Protein AF-A0A1Q4DHA5-F1 (afdb_monomer_lite)

Sequence (96 aa):
MLALLCEAPAVAAAAHRSVARSSRALIGIAAAVLLAGCNTVPNAPLAGADPADAAAPVSAVRSSAVTAGYLSLRPAVPASWRQQNERVTPRPNSER

Foldseek 3Di:
DDPPDPPPPVVVVVVVVVVVVVVVVVVVVVVCVVCVVVDDDPPDPDPADDPPDPPGDDDDDDDDPPPDPDDPDDDDDDDDPVVVCVVVDDDPDPDD

Radius of gyration: 35.32 Å; chains: 1; bounding box: 82×33×87 Å

Structure (mmCIF, N/CA/C/O backbone):
data_AF-A0A1Q4DHA5-F1
#
_entry.id   AF-A0A1Q4DHA5-F1
#
loop_
_atom_site.group_PDB
_atom_site.id
_atom_site.type_symbol
_atom_site.label_atom_id
_atom_site.label_alt_id
_atom_site.label_comp_id
_atom_site.label_asym_id
_atom_site.label_entity_id
_atom_site.label_seq_id
_atom_site.pdbx_PDB_ins_code
_atom_site.Cartn_x
_atom_site.Cartn_y
_atom_site.Cartn_z
_atom_site.occupancy
_atom_site.B_iso_or_equiv
_atom_site.auth_seq_id
_atom_site.auth_comp_id
_atom_site.auth_asym_id
_atom_site.auth_atom_id
_atom_site.pdbx_PDB_model_num
ATOM 1 N N . MET A 1 1 ? 55.580 3.361 -61.641 1.00 44.38 1 MET A N 1
ATOM 2 C CA . MET A 1 1 ? 55.420 4.284 -60.497 1.00 44.38 1 MET A CA 1
ATOM 3 C C . MET A 1 1 ? 53.958 4.720 -60.466 1.00 44.38 1 MET A C 1
ATOM 5 O O . MET A 1 1 ? 53.503 5.196 -61.491 1.00 44.38 1 MET A O 1
ATOM 9 N N . LEU A 1 2 ? 53.263 4.508 -59.338 1.00 48.88 2 LEU A N 1
ATOM 10 C CA . LEU A 1 2 ? 51.840 4.794 -59.037 1.00 48.88 2 LEU A CA 1
ATOM 11 C C . LEU A 1 2 ? 50.780 3.729 -59.399 1.00 48.88 2 LEU A C 1
ATOM 13 O O . LEU A 1 2 ? 49.992 3.892 -60.319 1.00 48.88 2 LEU A O 1
ATOM 17 N N . ALA A 1 3 ? 50.688 2.694 -58.560 1.00 50.28 3 ALA A N 1
ATOM 18 C CA . ALA A 1 3 ? 49.463 1.916 -58.336 1.00 50.28 3 ALA A CA 1
ATOM 19 C C . ALA A 1 3 ? 49.307 1.648 -56.824 1.00 50.28 3 ALA A C 1
ATOM 21 O O . ALA A 1 3 ? 49.372 0.508 -56.382 1.00 50.28 3 ALA A O 1
ATOM 22 N N . LEU A 1 4 ? 49.216 2.708 -56.007 1.00 55.34 4 LEU A N 1
ATOM 23 C CA . LEU A 1 4 ? 49.236 2.571 -54.538 1.00 55.34 4 LEU A CA 1
ATOM 24 C C . LEU A 1 4 ? 48.240 3.462 -53.774 1.00 55.34 4 LEU A C 1
ATOM 26 O O . LEU A 1 4 ? 48.443 3.732 -52.598 1.00 55.34 4 LEU A O 1
ATOM 30 N N . LEU A 1 5 ? 47.155 3.920 -54.410 1.00 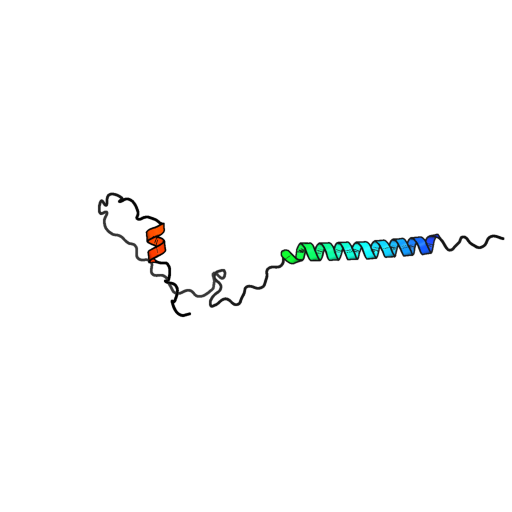54.88 5 LEU A N 1
ATOM 31 C CA . LEU A 1 5 ? 46.161 4.787 -53.745 1.00 54.88 5 LEU A CA 1
ATOM 32 C C . LEU A 1 5 ? 44.710 4.269 -53.786 1.00 54.88 5 LEU A C 1
ATOM 34 O O . LEU A 1 5 ? 43.814 4.953 -53.301 1.00 54.88 5 LEU A O 1
ATOM 38 N N . CYS A 1 6 ? 44.448 3.058 -54.291 1.00 51.03 6 CYS A N 1
ATOM 39 C CA . CYS A 1 6 ? 43.080 2.525 -54.413 1.00 51.03 6 CYS A CA 1
ATOM 40 C C . CYS A 1 6 ? 42.592 1.716 -53.189 1.00 51.03 6 CYS A C 1
ATOM 42 O O . CYS A 1 6 ? 41.641 0.962 -53.295 1.00 51.03 6 CYS A O 1
ATOM 44 N N . GLU A 1 7 ? 43.205 1.864 -52.012 1.00 50.47 7 GLU A N 1
ATOM 45 C CA . GLU A 1 7 ? 42.829 1.086 -50.809 1.00 50.47 7 GLU A CA 1
ATOM 46 C C . GLU A 1 7 ? 42.363 1.975 -49.638 1.00 50.47 7 GLU A C 1
ATOM 48 O O . GLU A 1 7 ? 41.995 1.494 -48.572 1.00 50.47 7 GLU A O 1
ATOM 53 N N . ALA A 1 8 ? 42.348 3.300 -49.804 1.00 57.62 8 ALA A N 1
ATOM 54 C CA . ALA A 1 8 ? 42.006 4.221 -48.718 1.00 57.62 8 ALA A CA 1
ATOM 55 C C . ALA A 1 8 ? 40.496 4.310 -48.376 1.00 57.62 8 ALA A C 1
ATOM 57 O O . ALA A 1 8 ? 40.156 4.294 -47.187 1.00 57.62 8 ALA A O 1
ATOM 58 N N . PRO A 1 9 ? 39.553 4.394 -49.342 1.00 60.66 9 PRO A N 1
ATOM 59 C CA . PRO A 1 9 ? 38.160 4.711 -49.013 1.00 60.66 9 PRO A CA 1
ATOM 60 C C . PRO A 1 9 ? 37.403 3.523 -48.401 1.00 60.66 9 PRO A C 1
ATOM 62 O O . PRO A 1 9 ? 36.543 3.719 -47.542 1.00 60.66 9 PRO A O 1
ATOM 65 N N . ALA A 1 10 ? 37.731 2.288 -48.796 1.00 60.12 10 ALA A N 1
ATOM 66 C CA . ALA A 1 10 ? 37.090 1.081 -48.275 1.00 60.12 10 ALA A CA 1
ATOM 67 C C . ALA A 1 10 ? 37.476 0.815 -46.811 1.00 60.12 10 ALA A C 1
ATOM 69 O O . ALA A 1 10 ? 36.604 0.525 -45.987 1.00 60.12 10 ALA A O 1
ATOM 70 N N . VAL A 1 11 ? 38.758 0.993 -46.471 1.00 63.38 11 VAL A N 1
ATOM 71 C CA . VAL A 1 11 ? 39.276 0.854 -45.102 1.00 63.38 11 VAL A CA 1
ATOM 72 C C . VAL A 1 11 ? 38.714 1.952 -44.196 1.00 63.38 11 VAL A C 1
ATOM 74 O O . VAL A 1 11 ? 38.242 1.652 -43.099 1.00 63.38 11 VAL A O 1
ATOM 77 N N . ALA A 1 12 ? 38.646 3.200 -44.674 1.00 67.31 12 ALA A N 1
ATOM 78 C CA . ALA A 1 12 ? 37.997 4.290 -43.946 1.00 67.31 12 ALA A CA 1
ATOM 79 C C . ALA A 1 12 ? 36.503 4.005 -43.711 1.00 67.31 12 ALA A C 1
ATOM 81 O O . ALA A 1 12 ? 36.023 4.084 -42.582 1.00 67.31 12 ALA A O 1
ATOM 82 N N . ALA A 1 13 ? 35.754 3.584 -44.735 1.00 66.75 13 ALA A N 1
ATOM 83 C CA . ALA A 1 13 ? 34.335 3.257 -44.595 1.00 66.75 13 ALA A CA 1
ATOM 84 C C . ALA A 1 13 ? 34.081 2.044 -43.677 1.00 66.75 13 ALA A C 1
ATOM 86 O O . ALA A 1 13 ? 33.063 1.994 -42.980 1.00 66.75 13 ALA A O 1
ATOM 87 N N . ALA A 1 14 ? 34.979 1.056 -43.662 1.00 67.69 14 ALA A N 1
ATOM 88 C CA . ALA A 1 14 ? 34.934 -0.068 -42.728 1.00 67.69 14 ALA A CA 1
ATOM 89 C C . ALA A 1 14 ? 35.227 0.382 -41.286 1.00 67.69 14 ALA A C 1
ATOM 91 O O . ALA A 1 14 ? 34.499 -0.007 -40.370 1.00 67.69 14 ALA A O 1
ATOM 92 N N . ALA A 1 15 ? 36.211 1.264 -41.090 1.00 71.31 15 ALA A N 1
ATOM 93 C CA . ALA A 1 15 ? 36.525 1.867 -39.797 1.00 71.31 15 ALA A CA 1
ATOM 94 C C . ALA A 1 15 ? 35.364 2.729 -39.272 1.00 71.31 15 ALA A C 1
ATOM 96 O O . ALA A 1 15 ? 34.938 2.543 -38.135 1.00 71.31 15 ALA A O 1
ATOM 97 N N . HIS A 1 16 ? 34.759 3.580 -40.108 1.00 69.44 16 HIS A N 1
ATOM 98 C CA . HIS A 1 16 ? 33.574 4.367 -39.744 1.00 69.44 16 HIS A CA 1
ATOM 99 C C . HIS A 1 16 ? 32.378 3.479 -39.379 1.00 69.44 16 HIS A C 1
ATOM 101 O O . HIS A 1 16 ? 31.692 3.746 -38.392 1.00 69.44 16 HIS A O 1
ATOM 107 N N . ARG A 1 17 ? 32.144 2.386 -40.120 1.00 73.81 17 ARG A N 1
ATOM 108 C CA . ARG A 1 17 ? 31.105 1.396 -39.782 1.00 73.81 17 ARG A CA 1
ATOM 109 C C . ARG A 1 17 ? 31.400 0.659 -38.478 1.00 73.81 17 ARG A C 1
ATOM 111 O O . ARG A 1 17 ? 30.468 0.361 -37.736 1.00 73.81 17 ARG A O 1
ATOM 118 N N . SER A 1 18 ? 32.667 0.359 -38.202 1.00 75.31 18 SER A N 1
ATOM 119 C CA . SER A 1 18 ? 33.105 -0.262 -36.950 1.00 75.31 18 SER A CA 1
ATOM 120 C C . SER A 1 18 ? 32.887 0.674 -35.760 1.00 75.31 18 SER A C 1
ATOM 122 O O . SER A 1 18 ? 32.182 0.313 -34.823 1.00 75.31 18 SER A O 1
ATOM 124 N N . VAL A 1 19 ? 33.360 1.920 -35.851 1.00 77.62 19 VAL A N 1
ATOM 125 C CA . VAL A 1 19 ? 33.179 2.957 -34.823 1.00 77.62 19 VAL A CA 1
ATOM 126 C C . VAL A 1 19 ? 31.697 3.244 -34.574 1.00 77.62 19 VAL A C 1
ATOM 128 O O . VAL A 1 19 ? 31.278 3.303 -33.422 1.00 77.62 19 VAL A O 1
ATOM 131 N N . ALA A 1 20 ? 30.881 3.347 -35.628 1.00 78.88 20 ALA A N 1
ATOM 132 C CA . ALA A 1 20 ? 29.437 3.544 -35.499 1.00 78.88 20 ALA A CA 1
ATOM 133 C C . ALA A 1 20 ? 28.718 2.340 -34.862 1.00 78.88 20 ALA A C 1
ATOM 135 O O . ALA A 1 20 ? 27.714 2.508 -34.172 1.00 78.88 20 ALA A O 1
ATOM 136 N N . ARG A 1 21 ? 29.203 1.113 -35.086 1.00 82.50 21 ARG A N 1
ATOM 137 C CA . ARG A 1 21 ? 28.658 -0.091 -34.442 1.00 82.50 21 ARG A CA 1
ATOM 138 C C . ARG A 1 21 ? 29.034 -0.139 -32.962 1.00 82.50 21 ARG A C 1
ATOM 140 O O . ARG A 1 21 ? 28.169 -0.411 -32.133 1.00 82.50 21 ARG A O 1
ATOM 147 N N . SER A 1 22 ? 30.282 0.181 -32.636 1.00 82.69 22 SER A N 1
ATOM 148 C CA . SER A 1 22 ? 30.771 0.242 -31.257 1.00 82.69 22 SER A CA 1
ATOM 149 C C . SER A 1 22 ? 30.091 1.352 -30.455 1.00 82.69 22 SER A C 1
ATOM 151 O O . SER A 1 22 ? 29.689 1.120 -29.319 1.00 82.69 22 SER A O 1
ATOM 153 N N . SER A 1 23 ? 29.874 2.533 -31.043 1.00 86.31 23 SER A N 1
ATOM 154 C CA . SER A 1 23 ? 29.170 3.629 -30.367 1.00 86.31 23 SER A CA 1
ATOM 155 C C . SER A 1 23 ? 27.704 3.295 -30.092 1.00 86.31 23 SER A C 1
ATOM 157 O O . SER A 1 23 ? 27.220 3.552 -28.994 1.00 86.31 23 SER A O 1
ATOM 159 N N . ARG A 1 24 ? 27.008 2.640 -31.030 1.00 91.56 24 ARG A N 1
ATOM 160 C CA . ARG A 1 24 ? 25.644 2.131 -30.804 1.00 91.56 24 ARG A CA 1
ATOM 161 C C . ARG A 1 24 ? 25.590 1.109 -29.670 1.00 91.56 24 ARG A C 1
ATOM 163 O O . ARG A 1 24 ? 24.666 1.164 -28.866 1.00 91.56 24 ARG A O 1
ATOM 170 N N . ALA A 1 25 ? 26.573 0.211 -29.586 1.00 92.50 25 ALA A N 1
ATOM 171 C CA . ALA A 1 25 ? 26.657 -0.757 -28.496 1.00 92.50 25 ALA A CA 1
ATOM 172 C C . ALA A 1 25 ? 26.868 -0.065 -27.139 1.00 92.50 25 ALA A C 1
ATOM 174 O O . ALA A 1 25 ? 26.159 -0.371 -26.185 1.00 92.50 25 ALA A O 1
ATOM 175 N N . LEU A 1 26 ? 27.773 0.917 -27.064 1.00 94.50 26 LEU A N 1
ATOM 176 C CA . LEU A 1 26 ? 28.015 1.694 -25.843 1.00 94.50 26 LEU A CA 1
ATOM 177 C C . LEU A 1 26 ? 26.785 2.498 -25.407 1.00 94.50 26 LEU A C 1
ATOM 179 O O . LEU A 1 26 ? 26.450 2.499 -24.226 1.00 94.50 26 LEU A O 1
ATOM 183 N N . ILE A 1 27 ? 26.082 3.132 -26.349 1.00 94.94 27 ILE A N 1
ATOM 184 C CA . ILE A 1 27 ? 24.822 3.838 -26.075 1.00 94.94 27 ILE A CA 1
ATOM 185 C C . ILE A 1 27 ? 23.762 2.856 -25.563 1.00 94.94 27 ILE A C 1
ATOM 187 O O . ILE A 1 27 ? 23.076 3.155 -24.589 1.00 94.94 27 ILE A O 1
ATOM 191 N N . GLY A 1 28 ? 23.651 1.674 -26.176 1.00 94.81 28 GLY A N 1
ATOM 192 C CA . GLY A 1 28 ? 22.732 0.627 -25.732 1.00 94.81 28 GLY A CA 1
ATOM 193 C C . GLY A 1 28 ? 23.026 0.145 -24.309 1.00 94.81 28 GLY A C 1
ATOM 194 O O . GLY A 1 28 ? 22.106 0.028 -23.504 1.00 94.81 28 GLY A O 1
ATOM 195 N N . ILE A 1 29 ? 24.302 -0.068 -23.972 1.00 94.94 29 ILE A N 1
ATOM 196 C CA . ILE A 1 29 ? 24.726 -0.452 -22.617 1.00 94.94 29 ILE A CA 1
ATOM 197 C C . ILE A 1 29 ? 24.429 0.673 -21.619 1.00 94.94 29 ILE A C 1
ATOM 199 O O . 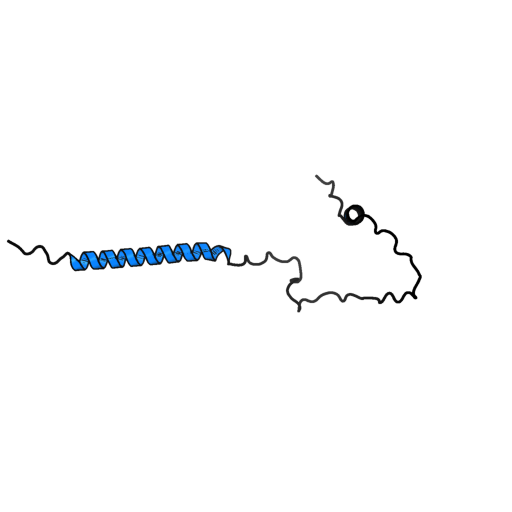ILE A 1 29 ? 23.855 0.412 -20.566 1.00 94.94 29 ILE A O 1
ATOM 203 N N . ALA A 1 30 ? 24.765 1.922 -21.948 1.00 93.94 30 ALA A N 1
ATOM 204 C CA . ALA A 1 30 ? 24.497 3.068 -21.081 1.00 93.94 30 ALA A CA 1
ATOM 205 C C . ALA A 1 30 ? 22.993 3.241 -20.818 1.00 93.94 30 ALA A C 1
ATOM 207 O O . ALA A 1 30 ? 22.586 3.421 -19.672 1.00 93.94 30 ALA A O 1
ATOM 208 N N . ALA A 1 31 ? 22.160 3.113 -21.854 1.00 92.94 31 ALA A N 1
ATOM 209 C CA . ALA A 1 31 ? 20.711 3.123 -21.706 1.00 92.94 31 ALA A CA 1
ATOM 210 C C . ALA A 1 31 ? 20.235 1.968 -20.812 1.00 92.94 31 ALA A C 1
ATOM 212 O O . ALA A 1 31 ? 19.491 2.202 -19.867 1.00 92.94 31 ALA A O 1
ATOM 213 N N . ALA A 1 32 ? 20.708 0.739 -21.036 1.00 91.81 32 ALA A N 1
ATOM 214 C CA . ALA A 1 32 ? 20.333 -0.406 -20.208 1.00 91.81 32 ALA A CA 1
ATOM 215 C C . ALA A 1 32 ? 20.695 -0.205 -18.726 1.00 91.81 32 ALA A C 1
ATOM 217 O O . ALA A 1 32 ? 19.885 -0.522 -17.861 1.00 91.81 32 ALA A O 1
ATOM 218 N N . VAL A 1 33 ? 21.866 0.369 -18.424 1.00 91.56 33 VAL A N 1
ATOM 219 C CA . VAL A 1 33 ? 22.278 0.688 -17.045 1.00 91.56 33 VAL A CA 1
ATOM 220 C C . VAL A 1 33 ? 21.381 1.762 -16.427 1.00 91.56 33 VAL A C 1
ATOM 222 O O . VAL A 1 33 ? 20.949 1.606 -15.288 1.00 91.56 33 VAL A O 1
ATOM 225 N N . LEU A 1 34 ? 21.058 2.824 -17.171 1.00 90.50 34 LEU A N 1
ATOM 226 C CA . LEU A 1 34 ? 20.165 3.885 -16.692 1.00 90.50 34 LEU A CA 1
ATOM 227 C C . LEU A 1 34 ? 18.739 3.370 -16.436 1.00 90.50 34 LEU A C 1
ATOM 229 O O . LEU A 1 34 ? 18.117 3.761 -15.452 1.00 90.50 34 LEU A O 1
ATOM 233 N N . LEU A 1 35 ? 18.234 2.471 -17.286 1.00 89.50 35 LEU A N 1
ATOM 234 C CA . LEU A 1 35 ? 16.908 1.863 -17.140 1.00 89.50 35 LEU A CA 1
ATOM 235 C C . LEU A 1 35 ? 16.869 0.684 -16.154 1.00 89.50 35 LEU A C 1
ATOM 237 O O . LEU A 1 35 ? 15.781 0.288 -15.737 1.00 89.50 35 LEU A O 1
ATOM 241 N N . ALA A 1 36 ? 18.011 0.120 -15.749 1.00 85.12 36 ALA A N 1
ATOM 242 C CA . ALA A 1 36 ? 18.049 -1.023 -14.835 1.00 85.12 36 ALA A CA 1
ATOM 243 C C . ALA A 1 36 ? 17.382 -0.710 -13.483 1.00 85.12 36 ALA A C 1
ATOM 245 O O . ALA A 1 36 ? 16.708 -1.571 -12.925 1.00 85.12 36 ALA A O 1
ATOM 246 N N . GLY A 1 37 ? 17.501 0.531 -12.998 1.00 79.38 37 GLY A N 1
ATOM 247 C CA . GLY A 1 37 ? 16.842 0.993 -11.770 1.00 79.38 37 GLY A CA 1
ATOM 248 C C . GLY A 1 37 ? 15.333 1.235 -11.901 1.00 79.38 37 GLY A C 1
ATOM 249 O O . GLY A 1 37 ? 14.660 1.408 -10.890 1.00 79.38 37 GLY A O 1
ATOM 250 N N . CYS A 1 38 ? 14.790 1.243 -13.122 1.00 81.94 38 CYS A N 1
ATOM 251 C CA . CYS A 1 38 ? 13.353 1.380 -13.365 1.00 81.94 38 CYS A CA 1
ATOM 252 C C . CYS A 1 38 ? 12.617 0.033 -13.350 1.00 81.94 38 CYS A C 1
ATOM 254 O O . CYS A 1 38 ? 11.388 0.021 -13.387 1.00 81.94 38 CYS A O 1
ATOM 256 N N . ASN A 1 39 ? 13.335 -1.095 -13.301 1.00 77.50 39 ASN A N 1
ATOM 257 C CA . ASN A 1 39 ? 12.697 -2.385 -13.077 1.00 77.50 39 ASN A CA 1
ATOM 258 C C . ASN A 1 39 ? 12.280 -2.502 -11.611 1.00 77.50 39 ASN A C 1
ATOM 260 O O . ASN A 1 39 ? 13.093 -2.366 -10.697 1.00 77.50 39 ASN A O 1
ATOM 264 N N . THR A 1 40 ? 11.002 -2.791 -11.388 1.00 72.38 40 THR A N 1
ATOM 265 C CA . THR A 1 40 ? 10.497 -3.167 -10.071 1.00 72.38 40 THR A CA 1
ATOM 266 C C . THR A 1 40 ? 11.087 -4.517 -9.685 1.00 72.38 40 THR A C 1
ATOM 268 O O . THR A 1 40 ? 10.909 -5.502 -10.404 1.00 72.38 40 THR A O 1
ATOM 271 N N . VAL A 1 41 ? 11.780 -4.573 -8.546 1.00 74.81 41 VAL A N 1
ATOM 272 C CA . VAL A 1 41 ? 12.131 -5.846 -7.905 1.00 74.81 41 VAL A CA 1
ATOM 273 C C . VAL A 1 41 ? 10.825 -6.626 -7.702 1.00 74.81 41 VAL A C 1
ATOM 275 O O . VAL A 1 41 ? 9.856 -6.024 -7.231 1.00 74.81 41 VAL A O 1
ATOM 278 N N . PRO A 1 42 ? 10.748 -7.923 -8.063 1.00 70.94 42 PRO A N 1
ATOM 279 C CA . PRO A 1 42 ? 9.589 -8.738 -7.723 1.00 70.94 42 PRO A CA 1
ATOM 280 C C . PRO A 1 42 ? 9.311 -8.599 -6.228 1.00 70.94 42 PRO A C 1
ATOM 282 O O . PRO A 1 42 ? 10.242 -8.713 -5.427 1.00 70.94 42 PRO A O 1
ATOM 285 N N . ASN A 1 43 ? 8.059 -8.314 -5.859 1.00 70.00 43 ASN A N 1
ATOM 286 C CA . ASN A 1 43 ? 7.685 -8.182 -4.455 1.00 70.00 43 ASN A CA 1
ATOM 287 C C . ASN A 1 43 ? 8.204 -9.405 -3.690 1.00 70.00 43 ASN A C 1
ATOM 289 O O . ASN A 1 43 ? 8.027 -10.543 -4.137 1.00 70.00 43 ASN A O 1
ATOM 293 N N . ALA A 1 44 ? 8.876 -9.169 -2.558 1.00 77.75 44 ALA A N 1
ATOM 294 C CA . ALA A 1 44 ? 9.239 -10.254 -1.657 1.00 77.75 44 ALA A CA 1
ATOM 295 C C . ALA A 1 44 ? 7.976 -11.083 -1.356 1.00 77.75 44 ALA A C 1
ATOM 297 O O . ALA A 1 44 ? 6.891 -10.494 -1.300 1.00 77.75 44 ALA A O 1
ATOM 298 N N . PRO A 1 45 ? 8.085 -12.413 -1.172 1.00 78.12 45 PRO A N 1
ATOM 299 C CA . PRO A 1 45 ? 6.931 -13.242 -0.856 1.00 78.12 45 PRO A CA 1
ATOM 300 C C . PRO A 1 45 ? 6.160 -12.627 0.312 1.00 78.12 45 PRO A C 1
ATOM 302 O O . PRO A 1 45 ? 6.686 -12.496 1.419 1.00 78.12 45 PRO A O 1
ATOM 305 N N . LEU A 1 46 ? 4.936 -12.186 0.038 1.00 77.31 46 LEU A N 1
ATOM 306 C CA . LEU A 1 46 ? 4.080 -11.578 1.041 1.00 77.31 46 LEU A CA 1
ATOM 307 C C . LEU A 1 46 ? 3.641 -12.672 2.015 1.00 77.31 46 LEU A C 1
ATOM 309 O O . LEU A 1 46 ? 3.226 -13.760 1.611 1.00 77.31 46 LEU A O 1
ATOM 313 N N . ALA A 1 47 ? 3.728 -12.387 3.312 1.00 79.56 47 ALA A N 1
ATOM 314 C CA . ALA A 1 47 ? 3.168 -13.246 4.346 1.00 79.56 47 ALA A CA 1
ATOM 315 C C . ALA A 1 47 ? 1.640 -13.057 4.388 1.00 79.56 47 ALA A C 1
ATOM 317 O O . ALA A 1 47 ? 1.110 -12.425 5.298 1.00 79.56 47 ALA A O 1
ATOM 318 N N . GLY A 1 48 ? 0.939 -13.554 3.366 1.00 78.88 48 GLY A N 1
ATOM 319 C CA . GLY A 1 48 ? -0.516 -13.453 3.239 1.00 78.88 48 GLY A CA 1
ATOM 320 C C . GLY A 1 48 ? -0.977 -12.810 1.932 1.00 78.88 48 GLY A C 1
ATOM 321 O O . GLY A 1 48 ? -0.229 -12.734 0.961 1.00 78.88 48 GLY A O 1
ATOM 322 N N . ALA A 1 49 ? -2.244 -12.392 1.916 1.00 84.00 49 ALA A N 1
ATOM 323 C CA . ALA A 1 49 ? -2.867 -11.705 0.789 1.00 84.00 49 ALA A CA 1
ATOM 324 C C . ALA A 1 49 ? -2.125 -10.410 0.422 1.00 84.00 49 ALA A C 1
ATOM 326 O O . ALA A 1 49 ? -1.663 -9.690 1.309 1.00 84.00 49 ALA A O 1
ATOM 327 N N . ASP A 1 50 ? -2.050 -10.109 -0.876 1.00 82.94 50 ASP A N 1
ATOM 328 C CA . ASP A 1 50 ? -1.455 -8.868 -1.366 1.00 82.94 50 ASP A CA 1
ATOM 329 C C . ASP A 1 50 ? -2.307 -7.662 -0.943 1.00 82.94 50 ASP A C 1
ATOM 331 O O . ASP A 1 50 ? -3.469 -7.578 -1.340 1.00 82.94 50 ASP A O 1
ATOM 335 N N . PRO A 1 51 ? -1.765 -6.708 -0.160 1.00 82.25 51 PRO A N 1
ATOM 336 C CA . PRO A 1 51 ? -2.496 -5.503 0.221 1.00 82.25 51 PRO A CA 1
ATOM 337 C C . PRO A 1 51 ? -2.929 -4.640 -0.972 1.00 82.25 51 PRO A C 1
ATOM 339 O O . PRO A 1 51 ? -3.843 -3.828 -0.827 1.00 82.25 51 PRO A O 1
ATOM 342 N N . ALA A 1 52 ? -2.261 -4.770 -2.123 1.00 85.19 52 ALA A N 1
ATOM 343 C CA . ALA A 1 52 ? -2.615 -4.062 -3.349 1.00 85.19 52 ALA A CA 1
ATOM 344 C C . ALA A 1 52 ? -3.721 -4.769 -4.156 1.00 85.19 52 ALA A C 1
ATOM 346 O O . ALA A 1 52 ? -4.310 -4.152 -5.047 1.00 85.19 52 ALA A O 1
ATOM 347 N N . ASP A 1 53 ? -4.026 -6.033 -3.849 1.00 88.56 53 ASP A N 1
ATOM 348 C CA . ASP A 1 53 ? -5.090 -6.789 -4.503 1.00 88.56 53 ASP A CA 1
ATOM 349 C C . ASP A 1 53 ? -6.439 -6.532 -3.817 1.00 88.56 53 ASP A C 1
ATOM 351 O O . ASP A 1 53 ? -6.755 -7.076 -2.759 1.00 88.56 53 ASP A O 1
ATOM 355 N N . ALA A 1 54 ? -7.279 -5.715 -4.454 1.00 85.94 54 ALA A N 1
ATOM 356 C CA . ALA A 1 54 ? -8.624 -5.417 -3.965 1.00 85.94 54 ALA A CA 1
ATOM 357 C C . ALA A 1 54 ? -9.581 -6.624 -4.016 1.00 85.94 54 ALA A C 1
ATOM 359 O O . ALA A 1 54 ? -10.632 -6.591 -3.373 1.00 85.94 54 ALA A O 1
ATOM 360 N N . ALA A 1 55 ? -9.250 -7.665 -4.786 1.00 90.31 55 ALA A N 1
ATOM 361 C CA . ALA A 1 55 ? -10.020 -8.902 -4.840 1.00 90.31 55 ALA A CA 1
ATOM 362 C C . ALA A 1 55 ? -9.573 -9.917 -3.776 1.00 90.31 55 ALA A C 1
ATOM 364 O O . ALA A 1 55 ? -10.235 -10.946 -3.602 1.00 90.31 55 ALA A O 1
ATOM 365 N N . ALA A 1 56 ? -8.485 -9.642 -3.050 1.00 90.94 56 ALA A N 1
ATOM 366 C CA . ALA A 1 56 ? -8.009 -10.547 -2.027 1.00 90.94 56 ALA A CA 1
ATOM 367 C C . ALA A 1 56 ? -9.040 -10.681 -0.887 1.00 90.94 56 ALA A C 1
ATOM 369 O O . ALA A 1 56 ? -9.575 -9.681 -0.395 1.00 90.94 56 ALA A O 1
ATOM 370 N N . PRO A 1 57 ? -9.341 -11.912 -0.434 1.00 84.31 57 PRO A N 1
ATOM 371 C CA . PRO A 1 57 ? -10.340 -12.131 0.600 1.00 84.31 57 PRO A CA 1
ATOM 372 C C . PRO A 1 57 ? -9.858 -11.565 1.940 1.00 84.31 57 PRO A C 1
ATOM 374 O O . PRO A 1 57 ? -8.851 -12.004 2.494 1.00 84.31 57 PRO A O 1
ATOM 377 N N . VAL A 1 58 ? -10.617 -10.618 2.491 1.00 84.06 58 VAL A N 1
ATOM 378 C CA . VAL A 1 58 ? -10.391 -10.037 3.821 1.00 84.06 58 VAL A CA 1
ATOM 379 C C . VAL A 1 58 ? -11.518 -10.426 4.773 1.00 84.06 58 VAL A C 1
ATOM 381 O O . VAL A 1 58 ? -12.665 -10.622 4.366 1.00 84.06 58 VAL A O 1
ATOM 384 N N . SER A 1 59 ? -11.217 -10.531 6.068 1.00 85.19 59 SER A N 1
ATOM 385 C CA . SER A 1 59 ? -12.259 -10.744 7.075 1.00 85.19 59 SER A CA 1
ATOM 386 C C . SER A 1 59 ? -13.185 -9.529 7.143 1.00 85.19 59 SER A C 1
ATOM 388 O O . SER A 1 59 ? -12.709 -8.396 7.212 1.00 85.19 59 SER A O 1
ATOM 390 N N . ALA A 1 60 ? -14.497 -9.756 7.196 1.00 85.38 60 ALA A N 1
ATOM 391 C CA . ALA A 1 60 ? -15.471 -8.677 7.308 1.00 85.38 60 ALA A CA 1
ATOM 392 C C . ALA A 1 60 ? -15.262 -7.859 8.597 1.00 85.38 60 ALA A C 1
ATOM 394 O O . ALA A 1 60 ? -15.334 -8.391 9.708 1.00 85.38 60 ALA A O 1
ATOM 395 N N . VAL A 1 61 ? -15.049 -6.549 8.451 1.00 86.31 61 VAL A N 1
ATOM 396 C CA . VAL A 1 61 ? -14.982 -5.617 9.582 1.00 86.31 61 VAL A CA 1
ATOM 397 C C . VAL A 1 61 ? -16.404 -5.227 9.969 1.00 86.31 61 VAL A C 1
ATOM 399 O O . VAL A 1 61 ? -17.140 -4.643 9.175 1.00 86.31 61 VAL A O 1
ATOM 402 N N . ARG A 1 62 ? -16.813 -5.541 11.203 1.00 86.19 62 ARG A N 1
ATOM 403 C CA . ARG A 1 62 ? -18.077 -5.037 11.751 1.00 86.19 62 ARG A CA 1
ATOM 404 C C . ARG A 1 62 ? -17.873 -3.621 12.270 1.00 86.19 62 ARG A C 1
ATOM 406 O O . ARG A 1 62 ? -17.360 -3.427 13.367 1.00 86.19 62 ARG A O 1
ATOM 413 N N . SER A 1 63 ? -18.300 -2.637 11.490 1.00 83.25 63 SER A N 1
ATOM 414 C CA . SER A 1 63 ? -18.414 -1.256 11.952 1.00 83.25 63 SER A CA 1
ATOM 415 C C . SER A 1 63 ? -19.731 -1.083 12.703 1.00 83.25 63 SER A C 1
ATOM 417 O O . SER A 1 63 ? -20.808 -1.199 12.122 1.00 83.25 63 SER A O 1
ATOM 419 N N . SER A 1 64 ? -19.661 -0.804 14.002 1.00 81.38 64 SER A N 1
ATOM 420 C CA . SER A 1 64 ? -20.820 -0.364 14.779 1.00 81.38 64 SER A CA 1
ATOM 421 C C . SER A 1 64 ? -20.892 1.158 14.760 1.00 81.38 64 SER A C 1
ATOM 423 O O . SER A 1 64 ? -19.926 1.824 15.137 1.00 81.38 64 SER A O 1
ATOM 425 N N . ALA A 1 65 ? -22.036 1.718 14.370 1.00 77.69 65 ALA A N 1
ATOM 426 C CA . ALA A 1 65 ? -22.289 3.133 14.586 1.00 77.69 65 ALA A CA 1
ATOM 427 C C . ALA A 1 65 ? -22.375 3.391 16.098 1.00 77.69 65 ALA A C 1
ATOM 429 O O . ALA A 1 65 ? -23.213 2.812 16.789 1.00 77.69 65 ALA A O 1
ATOM 430 N N . VAL A 1 66 ? -21.508 4.259 16.620 1.00 75.75 66 VAL A N 1
ATOM 431 C CA . VAL A 1 66 ? -21.621 4.749 17.997 1.00 75.75 66 VAL A CA 1
ATOM 432 C C . VAL A 1 66 ? -22.687 5.842 17.997 1.00 75.75 66 VAL A C 1
ATOM 434 O O . VAL A 1 66 ? -22.384 7.027 17.922 1.00 75.75 66 VAL A O 1
ATOM 437 N N . THR A 1 67 ? -23.960 5.449 18.043 1.00 74.75 67 THR A N 1
ATOM 438 C CA . THR A 1 67 ? -25.096 6.377 18.182 1.00 74.75 67 THR A CA 1
ATOM 439 C C . THR A 1 67 ? -25.344 6.710 19.652 1.00 74.75 67 THR A C 1
ATOM 441 O O . THR A 1 67 ? -26.481 6.670 20.125 1.00 74.75 67 THR A O 1
ATOM 444 N N . ALA A 1 68 ? -24.282 6.982 20.415 1.00 71.06 68 ALA A N 1
ATOM 445 C CA . ALA A 1 68 ? -24.469 7.540 21.744 1.00 71.06 68 ALA A CA 1
ATOM 446 C C . ALA A 1 68 ? -25.200 8.878 21.568 1.00 71.06 68 ALA A C 1
ATOM 448 O O . ALA A 1 68 ? -24.747 9.736 20.807 1.00 71.06 68 ALA A O 1
ATOM 449 N N . GLY A 1 69 ? -26.353 9.037 22.226 1.00 71.19 69 GLY A N 1
ATOM 450 C CA . GLY A 1 69 ? -27.020 10.333 22.305 1.00 71.19 69 GLY A CA 1
ATOM 451 C C . GLY A 1 69 ? -26.016 11.392 22.762 1.00 71.19 69 GLY A C 1
ATOM 452 O O . GLY A 1 69 ? -25.105 11.082 23.529 1.00 71.19 69 GLY A O 1
ATOM 453 N N . TYR A 1 70 ? -26.146 12.615 22.244 1.00 67.50 70 TYR A N 1
ATOM 454 C CA . TYR A 1 70 ? -25.182 13.691 22.463 1.00 67.50 70 TYR A CA 1
ATOM 455 C C . TYR A 1 70 ? -24.991 13.956 23.963 1.00 67.50 70 TYR A C 1
ATOM 457 O O . TYR A 1 70 ? -25.780 14.650 24.604 1.00 67.50 70 TYR A O 1
ATOM 465 N N . LEU A 1 71 ? -23.928 13.389 24.531 1.00 68.50 71 LEU A N 1
ATOM 466 C CA . LEU A 1 71 ? -23.409 13.790 25.823 1.00 68.50 71 LEU A CA 1
ATOM 467 C C . LEU A 1 71 ? -22.552 15.024 25.546 1.00 68.50 71 LEU A C 1
ATOM 469 O O . LEU A 1 71 ? -21.599 14.940 24.772 1.00 68.50 71 LEU A O 1
ATOM 473 N N . SER A 1 72 ? -22.883 16.163 26.156 1.00 70.56 72 SER A N 1
ATOM 474 C CA . SER A 1 72 ? -22.032 17.359 26.122 1.00 70.56 72 SER A CA 1
ATOM 475 C C . SER A 1 72 ? -20.712 17.075 26.843 1.00 70.56 72 SER A C 1
ATOM 477 O O . SER A 1 72 ? -20.511 17.460 27.994 1.00 70.56 72 SER A O 1
ATOM 479 N N . LEU A 1 73 ? -19.801 16.384 26.168 1.00 74.50 73 LEU A N 1
ATOM 480 C CA . LEU A 1 73 ? -18.417 16.244 26.575 1.00 74.50 73 LEU A CA 1
ATOM 481 C C . LEU A 1 73 ? -17.713 17.517 26.126 1.00 74.50 73 LEU A C 1
ATOM 483 O O . LEU A 1 73 ? -17.601 17.796 24.932 1.00 74.50 73 LEU A O 1
ATOM 487 N N . ARG A 1 74 ? -17.250 18.321 27.085 1.00 83.00 74 ARG A N 1
ATOM 488 C CA . ARG A 1 74 ? -16.280 19.367 26.760 1.00 83.00 74 ARG A CA 1
ATOM 489 C C . ARG A 1 74 ? -15.051 18.657 26.186 1.00 83.00 74 ARG A C 1
ATOM 491 O O . ARG A 1 74 ? -14.561 17.740 26.846 1.00 83.00 74 ARG A O 1
ATOM 498 N N . PRO 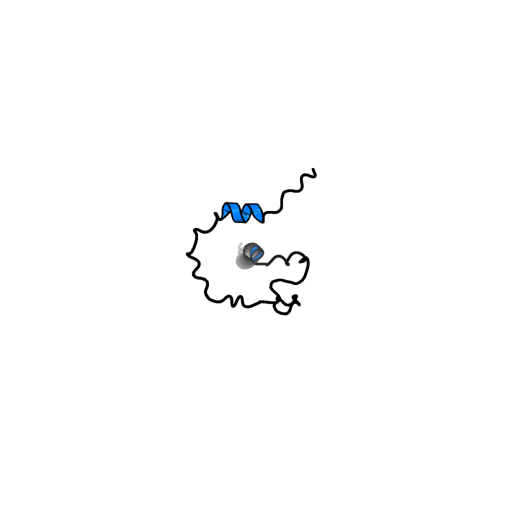A 1 75 ? -14.564 19.034 24.992 1.00 78.44 75 PRO A N 1
ATOM 499 C CA . PRO A 1 75 ? -13.321 18.485 24.478 1.00 78.44 75 PRO A CA 1
ATOM 500 C C . PRO A 1 75 ? -12.222 18.675 25.524 1.00 78.44 75 PRO A C 1
ATOM 502 O O . PRO A 1 75 ? -11.893 19.802 25.892 1.00 78.44 75 PRO A O 1
ATOM 505 N N . ALA A 1 76 ? -11.706 17.570 26.054 1.00 81.75 76 ALA A N 1
ATOM 506 C CA . ALA A 1 76 ? -10.508 17.592 26.874 1.00 81.75 76 ALA A CA 1
ATOM 507 C C . ALA A 1 76 ? -9.288 17.690 25.954 1.00 81.75 76 ALA A C 1
ATOM 509 O O . ALA A 1 76 ? -9.334 17.278 24.791 1.00 81.75 76 ALA A O 1
ATOM 510 N N . VAL A 1 77 ? -8.186 18.222 26.477 1.00 86.81 77 VAL A N 1
ATOM 511 C CA . VAL A 1 77 ? -6.915 18.220 25.749 1.00 86.81 77 VAL A CA 1
ATOM 512 C C . VAL A 1 77 ? -6.534 16.763 25.451 1.00 86.81 77 VAL A C 1
ATOM 514 O O . VAL A 1 77 ? -6.530 15.944 26.375 1.00 86.81 77 VAL A O 1
ATOM 517 N N . PRO A 1 78 ? -6.240 16.408 24.186 1.00 84.25 78 PRO A N 1
ATOM 518 C CA . PRO A 1 78 ? -5.860 15.046 23.844 1.00 84.25 78 PRO A CA 1
ATOM 519 C C . PRO A 1 78 ? -4.572 14.650 24.573 1.00 84.25 78 PRO A C 1
ATOM 521 O O . PRO A 1 78 ? -3.669 15.464 24.769 1.00 84.25 78 PRO A O 1
ATOM 524 N N . ALA A 1 79 ? -4.470 13.375 24.954 1.00 85.88 79 ALA A N 1
ATOM 525 C CA . ALA A 1 79 ? -3.244 12.839 25.537 1.00 85.88 79 ALA A CA 1
ATOM 526 C C . ALA A 1 79 ? -2.065 13.000 24.563 1.00 85.88 79 ALA A C 1
ATOM 528 O O . ALA A 1 79 ? -2.243 12.902 23.345 1.00 85.88 79 ALA A O 1
ATOM 529 N N . SER A 1 80 ? -0.854 13.194 25.097 1.00 91.69 80 SER A N 1
ATOM 530 C CA . SER A 1 80 ? 0.332 13.414 24.264 1.00 91.69 80 SER A CA 1
ATOM 531 C C . SER A 1 80 ? 0.544 12.268 23.271 1.00 91.69 80 SER A C 1
ATOM 533 O O . SER A 1 80 ? 0.474 11.096 23.641 1.00 91.69 80 SER A O 1
ATOM 535 N N . TRP A 1 81 ? 0.839 12.609 22.014 1.00 90.62 81 TRP A N 1
ATOM 536 C CA . TRP A 1 81 ? 1.095 11.635 20.947 1.00 90.62 81 TRP A CA 1
ATOM 537 C C . TRP A 1 81 ? 2.134 10.582 21.353 1.00 90.62 81 TRP A C 1
ATOM 539 O O . TRP A 1 81 ? 1.922 9.385 21.177 1.00 90.62 81 TRP A O 1
ATOM 549 N N . ARG A 1 82 ? 3.224 11.025 21.993 1.00 92.62 82 ARG A N 1
ATOM 550 C CA . ARG A 1 82 ? 4.285 10.149 22.503 1.00 92.62 82 ARG A CA 1
ATOM 551 C C . ARG A 1 82 ? 3.743 9.085 23.455 1.00 92.62 82 ARG A C 1
ATOM 553 O O . ARG A 1 82 ? 3.985 7.904 23.241 1.00 92.62 82 ARG A O 1
ATOM 560 N N . GLN A 1 83 ? 2.969 9.495 24.457 1.00 91.00 83 GLN A N 1
ATOM 561 C CA . GLN A 1 83 ? 2.397 8.572 25.435 1.00 91.00 83 GLN A CA 1
ATOM 562 C C . GLN A 1 83 ? 1.443 7.561 24.781 1.00 91.00 83 GLN A C 1
ATOM 564 O O . GLN A 1 83 ? 1.361 6.421 25.227 1.00 91.00 83 GLN A O 1
ATOM 569 N N . GLN A 1 84 ? 0.707 7.951 23.734 1.00 91.25 84 GLN A N 1
ATOM 570 C CA . GLN A 1 84 ? -0.153 7.013 23.004 1.00 91.25 84 GLN A CA 1
ATOM 571 C C . GLN A 1 84 ? 0.674 5.952 22.273 1.00 91.25 84 GLN A C 1
ATOM 573 O O . GLN A 1 84 ? 0.365 4.766 22.380 1.00 91.25 84 GLN A O 1
ATOM 578 N N . ASN A 1 85 ? 1.750 6.371 21.609 1.00 92.50 85 ASN A N 1
ATOM 579 C CA . ASN A 1 85 ? 2.631 5.473 20.870 1.00 92.50 85 ASN A CA 1
ATOM 580 C C . ASN A 1 85 ? 3.382 4.513 21.792 1.00 92.50 85 ASN A C 1
ATOM 582 O O . ASN A 1 85 ? 3.449 3.322 21.503 1.00 92.50 85 ASN A O 1
ATOM 586 N N . GLU A 1 86 ? 3.884 4.989 22.931 1.00 92.44 86 GLU A N 1
ATOM 587 C CA . GLU A 1 86 ? 4.550 4.134 23.921 1.00 92.44 86 GLU A CA 1
ATOM 588 C C . GLU A 1 86 ? 3.642 3.003 24.426 1.00 92.44 86 GLU A C 1
ATOM 590 O O . GLU A 1 86 ? 4.119 1.894 24.651 1.00 92.44 86 GLU A O 1
ATOM 595 N N . ARG A 1 87 ? 2.326 3.239 24.554 1.00 89.06 87 ARG A N 1
ATOM 596 C CA . ARG A 1 87 ? 1.371 2.204 24.994 1.00 89.06 87 ARG A CA 1
ATOM 597 C C . ARG A 1 87 ? 1.158 1.085 23.979 1.00 89.06 87 ARG A C 1
ATOM 599 O O . ARG A 1 87 ? 0.879 -0.036 24.390 1.00 89.06 87 ARG A O 1
ATOM 606 N N . VAL A 1 88 ? 1.215 1.394 22.685 1.00 91.25 88 VAL A N 1
ATOM 607 C CA . VAL A 1 88 ? 0.953 0.422 21.605 1.00 91.25 88 VAL A CA 1
ATOM 608 C C . VAL A 1 88 ? 2.230 -0.169 21.018 1.00 91.25 88 VAL A C 1
ATOM 610 O O . VAL A 1 88 ? 2.159 -1.119 20.244 1.00 91.25 88 VAL A O 1
ATOM 613 N N . THR A 1 89 ? 3.393 0.378 21.374 1.00 90.25 89 THR A N 1
ATOM 614 C CA . THR A 1 89 ? 4.687 -0.125 20.914 1.00 90.25 89 THR A CA 1
ATOM 615 C C . THR A 1 89 ? 4.960 -1.477 21.579 1.00 90.25 89 THR A C 1
ATOM 617 O O . THR A 1 89 ? 5.025 -1.538 22.811 1.00 90.25 89 THR A O 1
ATOM 620 N N . PRO A 1 90 ? 5.129 -2.571 20.809 1.00 86.38 90 PRO A N 1
ATOM 621 C CA . PRO A 1 90 ? 5.530 -3.857 21.365 1.00 86.38 90 PRO A CA 1
ATOM 622 C C . PRO A 1 90 ? 6.836 -3.707 22.147 1.00 86.38 90 PRO A C 1
ATOM 624 O O . PRO A 1 90 ? 7.786 -3.086 21.667 1.00 86.38 90 PRO A O 1
ATOM 627 N N . ARG A 1 91 ? 6.893 -4.260 23.364 1.00 82.94 91 ARG A N 1
ATOM 628 C CA . ARG A 1 91 ? 8.134 -4.240 24.145 1.00 82.94 91 ARG A CA 1
ATOM 629 C C 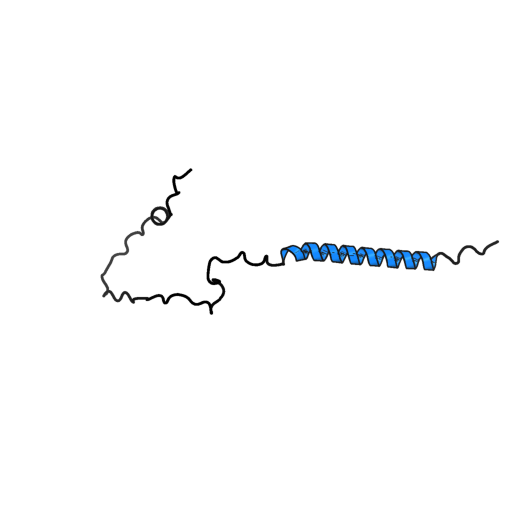. ARG A 1 91 ? 9.182 -5.091 23.426 1.00 82.94 91 ARG A C 1
ATOM 631 O O . ARG A 1 91 ? 8.828 -6.159 22.923 1.00 82.94 91 ARG A O 1
ATOM 638 N N . PRO A 1 92 ? 10.451 -4.655 23.378 1.00 77.62 92 PRO A N 1
ATOM 639 C CA . PRO A 1 92 ? 11.509 -5.508 22.860 1.00 77.62 92 PRO A CA 1
ATOM 640 C C . PRO A 1 92 ? 11.530 -6.809 23.670 1.00 77.62 92 PRO A C 1
ATOM 642 O O . PRO A 1 92 ? 11.481 -6.767 24.901 1.00 77.62 92 PRO A O 1
ATOM 645 N N . ASN A 1 93 ? 11.562 -7.955 22.983 1.00 69.38 93 ASN A N 1
ATOM 646 C CA . ASN A 1 93 ? 11.806 -9.232 23.642 1.00 69.38 93 ASN A CA 1
ATOM 647 C C . ASN A 1 93 ? 13.199 -9.150 24.286 1.00 69.38 93 ASN A C 1
ATOM 649 O O . ASN A 1 93 ? 14.178 -8.875 23.594 1.00 69.38 93 ASN A O 1
ATOM 653 N N . SER A 1 94 ? 13.279 -9.335 25.603 1.00 65.56 94 SER A N 1
ATOM 654 C CA . SER A 1 94 ? 14.538 -9.322 26.352 1.00 65.56 94 SER A CA 1
ATOM 655 C C . SER A 1 94 ? 15.318 -10.638 26.239 1.00 65.56 94 SER A C 1
ATOM 657 O O . SER A 1 94 ? 16.218 -10.879 27.035 1.00 65.56 94 SER A O 1
ATOM 659 N N . GLU A 1 95 ? 14.994 -11.497 25.274 1.00 61.75 95 GLU A N 1
ATOM 660 C C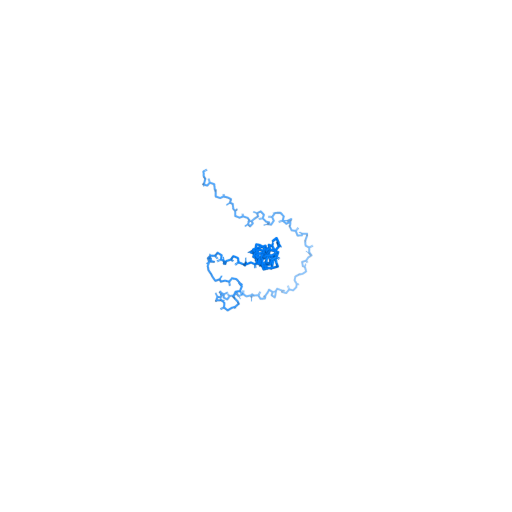A . GLU A 1 95 ? 15.790 -12.677 24.941 1.00 61.75 95 GLU A CA 1
ATOM 661 C C . GLU A 1 95 ? 16.879 -12.336 23.9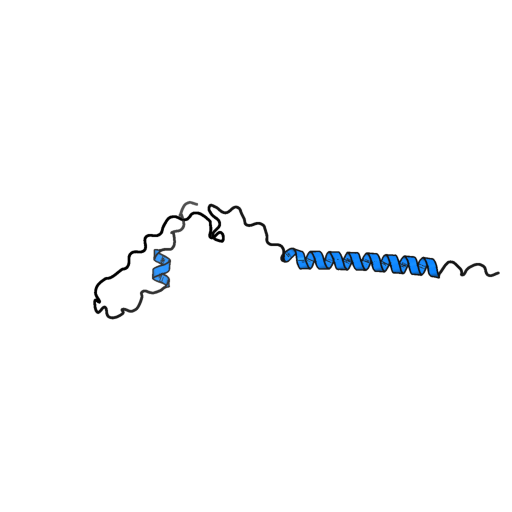13 1.00 61.75 95 GLU A C 1
ATOM 663 O O . GLU A 1 95 ? 16.714 -12.495 22.699 1.00 61.75 95 GLU A O 1
ATOM 668 N N . ARG A 1 96 ? 18.022 -11.879 24.429 1.00 49.41 96 ARG A N 1
ATOM 669 C CA . ARG A 1 96 ? 19.350 -12.260 23.936 1.00 49.41 96 ARG A CA 1
ATOM 670 C C . ARG A 1 96 ? 20.361 -12.206 25.072 1.00 49.41 96 ARG A C 1
ATOM 672 O O . ARG A 1 96 ? 20.423 -11.153 25.739 1.00 49.41 96 ARG A O 1
#

pLDDT: mean 78.51, std 12.4, range [44.38, 94.94]

Secondary structure (DSSP, 8-state):
-----TTHHHHHHHHHHHHHHHHHHHHHHHHHHHHHTTSPPPPP--SSS-TT-TTS--PPP--------------PPPPPHHHHHHHHSPPPP---